Protein AF-A0A3S5AUP7-F1 (afdb_monomer_lite)

Foldseek 3Di:
DPCQWPNQKDWDWDADVNAIAIEIEGDQQWDWDWDPFDPVDPPGHIDIDIDHTQEDFPRNVVVVVVRVVVRVVVVHHYDYPHRHPYYDDDPVSVVVPVD

Radius of gyration: 15.51 Å; chains: 1; bounding box: 36×27×49 Å

Structure (mmCIF, N/CA/C/O backbone):
data_AF-A0A3S5AUP7-F1
#
_entry.id   AF-A0A3S5AUP7-F1
#
loop_
_atom_site.group_PDB
_atom_site.id
_atom_site.type_symbol
_atom_site.label_atom_id
_atom_site.label_alt_id
_atom_site.label_comp_id
_atom_site.label_asym_id
_atom_site.label_entity_id
_atom_site.label_seq_id
_atom_site.pdbx_PDB_ins_code
_atom_site.Cartn_x
_atom_site.Cartn_y
_atom_site.Cartn_z
_atom_site.occupancy
_atom_site.B_iso_or_equiv
_atom_site.auth_seq_id
_atom_site.auth_comp_id
_atom_site.auth_asym_id
_atom_site.auth_atom_id
_atom_site.pdbx_PDB_model_num
ATOM 1 N N . MET A 1 1 ? -13.474 -3.108 -4.465 1.00 38.09 1 MET A N 1
ATOM 2 C CA . MET A 1 1 ? -12.304 -4.008 -4.531 1.00 38.09 1 MET A CA 1
ATOM 3 C C . MET A 1 1 ? -11.265 -3.356 -5.442 1.00 38.09 1 MET A C 1
ATOM 5 O O . MET A 1 1 ? -11.365 -3.480 -6.651 1.00 38.09 1 MET A O 1
ATOM 9 N N . ILE A 1 2 ? -10.341 -2.568 -4.877 1.00 42.56 2 ILE A N 1
ATOM 10 C CA . ILE A 1 2 ? -9.293 -1.836 -5.620 1.00 42.56 2 ILE A CA 1
ATOM 11 C C . ILE A 1 2 ? -8.072 -2.764 -5.764 1.00 42.56 2 ILE A C 1
ATOM 13 O O . ILE A 1 2 ? -7.031 -2.550 -5.148 1.00 42.56 2 ILE A O 1
ATOM 17 N N . LEU A 1 3 ? -8.237 -3.877 -6.489 1.00 54.00 3 LEU A N 1
ATOM 18 C CA . LEU A 1 3 ? -7.213 -4.934 -6.587 1.00 54.00 3 LEU A CA 1
ATOM 19 C C . LEU A 1 3 ? -6.309 -4.835 -7.825 1.00 54.00 3 LEU A C 1
ATOM 21 O O . LEU A 1 3 ? -5.411 -5.654 -7.969 1.00 54.00 3 LEU A O 1
ATOM 25 N N . ALA A 1 4 ? -6.519 -3.866 -8.718 1.00 70.19 4 ALA A N 1
ATOM 26 C CA . ALA A 1 4 ? -5.803 -3.846 -9.996 1.00 70.19 4 ALA A CA 1
ATOM 27 C C . ALA A 1 4 ? -4.425 -3.156 -9.949 1.00 70.19 4 ALA A C 1
ATOM 29 O O . ALA A 1 4 ? -3.565 -3.486 -10.757 1.00 70.19 4 ALA A O 1
ATOM 30 N N . TRP A 1 5 ? -4.201 -2.214 -9.023 1.00 87.31 5 TRP A N 1
ATOM 31 C CA . TRP A 1 5 ? -2.996 -1.374 -8.998 1.00 87.31 5 TRP A CA 1
ATOM 32 C C . TRP A 1 5 ? -2.190 -1.530 -7.703 1.00 87.31 5 TRP A C 1
ATOM 34 O O . TRP A 1 5 ? -2.773 -1.720 -6.627 1.00 87.31 5 TRP A O 1
ATOM 44 N N . ALA A 1 6 ? -0.857 -1.443 -7.822 1.00 90.69 6 ALA A N 1
ATOM 45 C CA . ALA A 1 6 ? 0.117 -1.589 -6.742 1.00 90.69 6 ALA A CA 1
ATOM 46 C C . ALA A 1 6 ? -0.169 -2.823 -5.870 1.00 90.69 6 ALA A C 1
ATOM 48 O O . ALA A 1 6 ? -0.555 -2.732 -4.699 1.00 90.69 6 ALA A O 1
ATOM 49 N N . ALA A 1 7 ? -0.062 -3.996 -6.495 1.00 92.19 7 ALA A N 1
ATOM 50 C CA . ALA A 1 7 ? -0.475 -5.271 -5.915 1.00 92.19 7 ALA A CA 1
ATOM 51 C C . ALA A 1 7 ? 0.448 -5.768 -4.787 1.00 92.19 7 ALA A C 1
ATOM 53 O O . ALA A 1 7 ? 0.044 -6.653 -4.038 1.00 92.19 7 ALA A O 1
ATOM 54 N N . SER A 1 8 ? 1.645 -5.190 -4.615 1.00 93.44 8 SER A N 1
ATOM 55 C CA . SER A 1 8 ? 2.551 -5.543 -3.511 1.00 93.44 8 SER A CA 1
ATOM 56 C C . SER A 1 8 ? 2.052 -5.049 -2.143 1.00 93.44 8 SER A C 1
ATOM 58 O O . SER A 1 8 ? 2.563 -5.473 -1.104 1.00 93.44 8 SER A O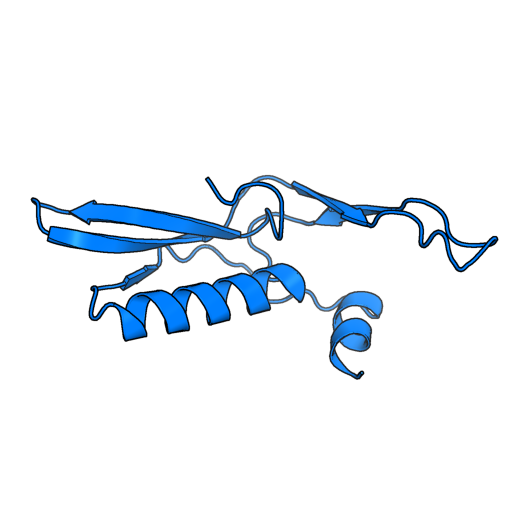 1
ATOM 60 N N . VAL A 1 9 ? 1.023 -4.189 -2.123 1.00 96.00 9 VAL A N 1
ATOM 61 C CA . VAL A 1 9 ? 0.313 -3.774 -0.911 1.00 96.00 9 VAL A CA 1
ATOM 62 C C . VAL A 1 9 ? -1.192 -3.996 -1.041 1.00 96.00 9 VAL A C 1
ATOM 64 O O . VAL A 1 9 ? -1.840 -3.633 -2.031 1.00 96.00 9 VAL A O 1
ATOM 67 N N . ILE A 1 10 ? -1.770 -4.558 0.012 1.00 95.75 10 ILE A N 1
ATOM 68 C CA . ILE A 1 10 ? -3.202 -4.784 0.153 1.00 95.75 10 ILE A CA 1
ATOM 69 C C . ILE A 1 10 ? -3.741 -3.725 1.111 1.00 95.75 10 ILE A C 1
ATOM 71 O O . ILE A 1 10 ? -3.236 -3.560 2.220 1.00 95.75 10 ILE A O 1
ATOM 75 N N . VAL A 1 11 ? -4.776 -3.010 0.672 1.00 96.62 11 VAL A N 1
ATOM 76 C CA . VAL A 1 11 ? -5.468 -1.983 1.460 1.00 96.62 11 VAL A CA 1
ATOM 77 C C . VAL A 1 11 ? -6.962 -2.279 1.463 1.00 96.62 11 VAL A C 1
ATOM 79 O O . VAL A 1 11 ? -7.518 -2.715 0.449 1.00 96.62 11 VAL A O 1
ATOM 82 N N . GLY A 1 12 ? -7.629 -2.052 2.588 1.00 95.38 12 GLY A N 1
ATOM 83 C CA . GLY A 1 12 ? -9.053 -2.337 2.709 1.00 95.38 12 GLY A CA 1
ATOM 84 C C . GLY A 1 12 ? -9.693 -1.770 3.966 1.00 95.38 12 GLY A C 1
ATOM 85 O O . GLY A 1 12 ? -9.041 -1.138 4.794 1.00 95.38 12 GLY A O 1
ATOM 86 N N . ARG A 1 13 ? -10.999 -2.015 4.094 1.00 96.69 13 ARG A N 1
ATOM 87 C CA . ARG A 1 13 ? -11.784 -1.737 5.301 1.00 96.69 13 ARG A CA 1
ATOM 88 C C . ARG A 1 13 ? -12.214 -3.057 5.928 1.00 96.69 13 ARG A C 1
ATOM 90 O O . ARG A 1 13 ? -12.518 -4.008 5.209 1.00 96.69 13 ARG A O 1
ATOM 97 N N . ALA A 1 14 ? -12.251 -3.097 7.250 1.00 97.06 14 ALA A N 1
ATOM 98 C CA . ALA A 1 14 ? -12.640 -4.258 8.035 1.00 97.06 14 ALA A CA 1
ATOM 99 C C . ALA A 1 14 ? -13.456 -3.832 9.265 1.00 97.06 14 ALA A C 1
ATOM 101 O O . ALA A 1 14 ? -13.725 -2.648 9.484 1.00 97.06 14 ALA A O 1
ATOM 102 N N . ARG A 1 15 ? -13.866 -4.817 10.068 1.00 97.75 15 ARG A N 1
ATOM 103 C CA . ARG A 1 15 ? -14.404 -4.602 11.411 1.00 97.75 15 ARG A CA 1
ATOM 104 C C . ARG A 1 15 ? -13.644 -5.467 12.403 1.00 97.75 15 ARG A C 1
ATOM 106 O O . ARG A 1 15 ? -13.550 -6.675 12.200 1.00 97.75 15 ARG A O 1
ATOM 113 N N . LEU A 1 16 ? -13.163 -4.866 13.486 1.00 96.12 16 LEU A N 1
ATOM 114 C CA . LEU A 1 16 ? -12.523 -5.570 14.597 1.00 96.12 16 LEU A CA 1
ATOM 115 C C . LEU A 1 16 ? -13.397 -5.409 15.841 1.00 96.12 16 LEU A C 1
ATOM 117 O O . LEU A 1 16 ? -13.625 -4.291 16.295 1.00 96.12 16 LEU A O 1
ATOM 121 N N . GLY A 1 17 ? -13.965 -6.510 16.344 1.00 95.94 17 GLY A N 1
ATOM 122 C CA . GLY A 1 17 ? -14.918 -6.450 17.462 1.00 95.94 17 GLY A CA 1
ATOM 123 C C . GLY A 1 17 ? -16.149 -5.573 17.178 1.00 95.94 17 GLY A C 1
ATOM 124 O O . GLY A 1 17 ? -16.698 -4.965 18.086 1.00 95.94 17 GLY A O 1
ATOM 125 N N . GLY A 1 18 ? -16.552 -5.449 15.908 1.00 95.69 18 GLY A N 1
ATOM 126 C CA . GLY A 1 18 ? -17.662 -4.593 15.472 1.00 95.69 18 GLY A CA 1
ATOM 127 C C . GLY A 1 18 ? -17.277 -3.152 15.111 1.00 95.69 18 GLY A C 1
ATOM 128 O O . GLY A 1 18 ? -18.042 -2.505 14.390 1.00 95.69 18 GLY A O 1
ATOM 129 N N . ILE A 1 19 ? -16.090 -2.683 15.511 1.00 97.19 19 ILE A N 1
ATOM 130 C CA . ILE A 1 19 ? -15.586 -1.330 15.231 1.00 97.19 19 ILE A CA 1
ATOM 131 C C . ILE A 1 19 ? -15.058 -1.271 13.789 1.00 97.19 19 ILE A C 1
ATOM 133 O O . ILE A 1 19 ? -14.197 -2.084 13.443 1.00 97.19 19 ILE A O 1
ATOM 137 N N . PRO A 1 20 ? -15.551 -0.356 12.931 1.00 98.06 20 PRO A N 1
ATOM 138 C CA . PRO A 1 20 ? -15.023 -0.186 11.581 1.00 98.06 20 PRO A CA 1
ATOM 139 C C . PRO A 1 20 ? -13.587 0.344 11.623 1.00 98.06 20 PRO A C 1
ATOM 141 O O . PRO A 1 20 ? -13.277 1.249 12.394 1.00 98.06 20 PRO A O 1
ATOM 144 N N . CYS A 1 21 ? -12.717 -0.209 10.786 1.00 98.31 21 CYS A N 1
ATOM 145 C CA . CYS A 1 21 ? -11.322 0.202 10.6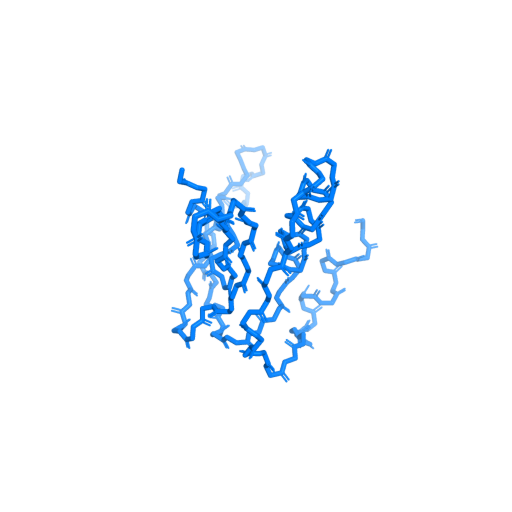97 1.00 98.31 21 CYS A CA 1
ATOM 146 C C . CYS A 1 21 ? -10.765 0.041 9.281 1.00 98.31 21 CYS A C 1
ATOM 148 O O . CYS A 1 21 ? -11.289 -0.716 8.458 1.00 98.31 21 CYS A O 1
ATOM 150 N N . GLY A 1 22 ? -9.682 0.756 9.005 1.00 98.25 22 GLY A N 1
ATOM 151 C CA . GLY A 1 22 ? -8.843 0.537 7.839 1.00 98.25 22 GLY A CA 1
ATOM 152 C C . GLY A 1 22 ? -7.753 -0.497 8.116 1.00 98.25 22 GLY A C 1
ATOM 153 O O . GLY A 1 22 ? -7.283 -0.634 9.247 1.00 98.25 22 GLY A O 1
ATOM 154 N N . VAL A 1 23 ? -7.346 -1.227 7.080 1.00 98.00 23 VAL A N 1
ATOM 155 C CA . VAL A 1 23 ? -6.311 -2.263 7.158 1.00 98.00 23 VAL A CA 1
ATOM 156 C C . VAL A 1 23 ? -5.336 -2.123 5.997 1.00 98.00 23 VAL A C 1
ATOM 158 O O . VAL A 1 23 ? -5.755 -1.980 4.847 1.00 98.00 23 VAL A O 1
ATOM 161 N N . ILE A 1 24 ? -4.041 -2.207 6.301 1.00 97.81 24 ILE A N 1
ATOM 162 C CA . ILE A 1 24 ? -2.955 -2.263 5.317 1.00 97.81 24 ILE A CA 1
ATOM 163 C C . ILE A 1 24 ? -2.058 -3.463 5.636 1.00 97.81 24 ILE A C 1
ATOM 165 O O . ILE A 1 24 ? -1.705 -3.693 6.793 1.00 97.81 24 ILE A O 1
ATOM 169 N N . THR A 1 25 ? -1.670 -4.231 4.619 1.00 97.38 25 THR A N 1
ATOM 170 C CA . THR A 1 25 ? -0.704 -5.328 4.765 1.00 97.38 25 THR A CA 1
ATOM 171 C C . THR A 1 25 ? 0.111 -5.543 3.492 1.00 97.38 25 THR A C 1
ATOM 173 O O . THR A 1 25 ? -0.335 -5.206 2.393 1.00 97.38 25 THR A O 1
ATOM 176 N N . ALA A 1 26 ? 1.318 -6.088 3.638 1.00 96.62 26 ALA A N 1
ATOM 177 C CA . ALA A 1 26 ? 2.175 -6.443 2.515 1.00 96.62 26 ALA A CA 1
ATOM 178 C C . ALA A 1 26 ? 1.692 -7.740 1.843 1.00 96.62 26 ALA A C 1
ATOM 180 O O . ALA A 1 26 ? 1.376 -8.715 2.526 1.00 96.62 26 ALA A O 1
ATOM 181 N N . GLU A 1 27 ? 1.701 -7.787 0.510 1.00 95.56 27 GLU A N 1
ATOM 182 C CA . GLU A 1 27 ? 1.613 -9.059 -0.212 1.00 95.56 27 GLU A CA 1
ATOM 183 C C . GLU A 1 27 ? 2.967 -9.774 -0.108 1.00 95.56 27 GLU A C 1
ATOM 185 O O . GLU A 1 27 ? 4.029 -9.161 -0.225 1.00 95.56 27 GLU A O 1
ATOM 190 N N . 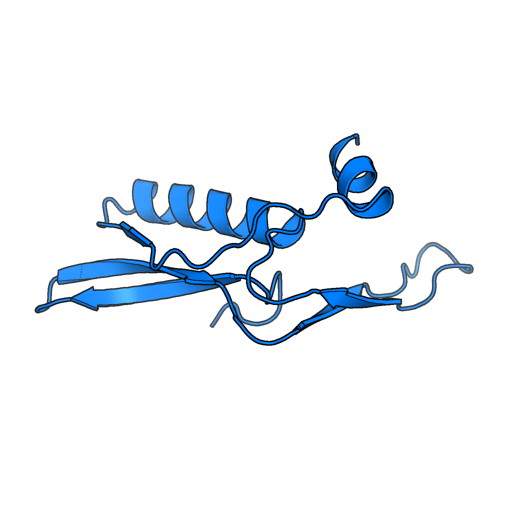THR A 1 28 ? 2.932 -11.075 0.167 1.00 95.56 28 THR A N 1
ATOM 191 C CA . THR A 1 28 ? 4.144 -11.876 0.413 1.00 95.56 28 THR A CA 1
ATOM 192 C C . THR A 1 28 ? 4.616 -12.600 -0.836 1.00 95.56 28 THR A C 1
ATOM 194 O O . THR A 1 28 ? 5.800 -12.906 -0.968 1.00 95.56 28 THR A O 1
ATOM 197 N N . ARG A 1 29 ? 3.703 -12.850 -1.775 1.00 95.56 29 ARG A N 1
ATOM 198 C CA . ARG A 1 29 ? 4.021 -13.449 -3.068 1.00 95.56 29 ARG A CA 1
ATOM 199 C C . ARG A 1 29 ? 4.574 -12.388 -4.008 1.00 95.56 29 ARG A C 1
ATOM 201 O O . ARG A 1 29 ? 4.225 -11.214 -3.917 1.00 95.56 29 ARG A O 1
ATOM 208 N N . SER A 1 30 ? 5.409 -12.812 -4.948 1.00 92.88 30 SER A N 1
ATOM 209 C CA . SER A 1 30 ? 5.754 -11.953 -6.077 1.00 92.88 30 SER A CA 1
ATOM 210 C C . SER A 1 30 ? 4.496 -11.613 -6.869 1.00 92.88 30 SER A C 1
ATOM 212 O O . SER A 1 30 ? 3.666 -12.484 -7.142 1.00 92.88 30 SER A O 1
ATOM 214 N N . VAL A 1 31 ? 4.374 -10.347 -7.247 1.00 92.38 31 VAL A N 1
ATOM 215 C CA . VAL A 1 31 ? 3.265 -9.838 -8.050 1.00 92.38 31 VAL A CA 1
ATOM 216 C C . VAL A 1 31 ? 3.777 -9.326 -9.383 1.00 92.38 31 VAL A C 1
ATOM 218 O O . VAL A 1 31 ? 4.953 -9.000 -9.545 1.00 92.38 31 VAL A O 1
ATOM 221 N N . ILE A 1 32 ? 2.872 -9.270 -10.349 1.00 89.44 32 ILE A N 1
ATOM 222 C CA . ILE A 1 32 ? 3.162 -8.782 -11.688 1.00 89.44 32 ILE A CA 1
ATOM 223 C C . ILE A 1 32 ? 2.537 -7.398 -11.828 1.00 89.44 32 ILE A C 1
ATOM 225 O O . ILE A 1 32 ? 1.314 -7.267 -11.762 1.00 89.44 32 ILE A O 1
ATOM 229 N N . SER A 1 33 ? 3.369 -6.386 -12.059 1.00 86.75 33 SER A N 1
ATOM 230 C CA . SER A 1 33 ? 2.923 -5.059 -12.471 1.00 86.75 33 SER A CA 1
ATOM 231 C C . SER A 1 33 ? 2.902 -4.982 -13.995 1.00 86.75 33 SER A C 1
ATOM 233 O O . SER A 1 33 ? 3.864 -5.372 -14.661 1.00 86.75 33 SER A O 1
ATOM 235 N N . ARG A 1 34 ? 1.781 -4.526 -14.557 1.00 82.88 34 ARG A N 1
ATOM 236 C CA . ARG A 1 34 ? 1.600 -4.366 -16.003 1.00 82.88 34 ARG A CA 1
ATOM 237 C C . ARG A 1 34 ? 1.528 -2.885 -16.321 1.00 82.88 34 ARG A C 1
ATOM 239 O O . ARG A 1 34 ? 0.574 -2.222 -15.919 1.00 82.88 34 ARG A O 1
ATOM 246 N N . VAL A 1 35 ? 2.513 -2.394 -17.059 1.00 82.94 35 VAL A N 1
ATOM 247 C CA . VAL A 1 35 ? 2.507 -1.037 -17.601 1.00 82.94 35 VAL A CA 1
ATOM 248 C C . VAL A 1 35 ? 1.994 -1.134 -19.038 1.00 82.94 35 VAL A C 1
ATOM 250 O O . VAL A 1 35 ? 2.623 -1.816 -19.853 1.00 82.94 35 VAL A O 1
ATOM 253 N N . PRO A 1 36 ? 0.827 -0.547 -19.357 1.00 83.75 36 PRO A N 1
ATOM 254 C CA . PRO A 1 36 ? 0.315 -0.562 -20.720 1.00 83.75 36 PRO A CA 1
ATOM 255 C C . PRO A 1 36 ? 1.241 0.237 -21.642 1.00 83.75 36 PRO A C 1
ATOM 257 O O . PRO A 1 36 ? 1.904 1.174 -21.200 1.00 83.75 36 PRO A O 1
ATOM 260 N N . ALA A 1 37 ? 1.259 -0.127 -22.923 1.00 86.00 37 ALA A N 1
ATOM 261 C CA . ALA A 1 37 ? 1.906 0.693 -23.939 1.00 86.00 37 ALA A CA 1
ATOM 262 C C . ALA A 1 37 ? 1.223 2.068 -24.014 1.00 86.00 37 ALA A C 1
ATOM 264 O O . ALA A 1 37 ? -0.001 2.157 -23.891 1.00 86.00 37 ALA A O 1
ATOM 265 N N . ASP A 1 38 ? 2.007 3.117 -24.242 1.00 85.88 38 ASP A N 1
ATOM 266 C CA . ASP A 1 38 ? 1.514 4.464 -24.509 1.00 85.88 38 ASP A CA 1
ATOM 267 C C . ASP A 1 38 ? 1.080 4.577 -25.983 1.00 85.88 38 ASP A C 1
ATOM 269 O O . ASP A 1 38 ? 1.937 4.541 -26.870 1.00 85.88 38 ASP A O 1
ATOM 273 N N . PRO A 1 39 ? -0.224 4.746 -26.284 1.00 85.25 39 PRO A N 1
ATOM 274 C CA . PRO A 1 39 ? -0.708 4.856 -27.660 1.00 85.25 39 PRO A CA 1
ATOM 275 C C . PRO A 1 39 ? -0.151 6.069 -28.417 1.00 85.25 39 PRO A C 1
ATOM 277 O O . PRO A 1 39 ? -0.165 6.075 -29.647 1.00 85.25 39 PRO A O 1
ATOM 280 N N . ALA A 1 40 ? 0.309 7.103 -27.704 1.00 89.25 40 ALA A N 1
ATOM 281 C CA . ALA A 1 40 ? 0.884 8.307 -28.298 1.00 89.25 40 ALA A CA 1
ATOM 282 C C . ALA A 1 40 ? 2.369 8.146 -28.662 1.00 89.25 40 ALA A C 1
ATOM 284 O O . ALA A 1 40 ? 2.917 8.988 -29.376 1.00 89.25 40 ALA A O 1
ATOM 285 N N . ASN A 1 41 ? 3.017 7.067 -28.216 1.00 88.12 41 ASN A N 1
ATOM 286 C CA . ASN A 1 41 ? 4.405 6.762 -28.525 1.00 88.12 41 ASN A CA 1
ATOM 287 C C . ASN A 1 41 ? 4.499 5.444 -29.318 1.00 88.12 41 ASN A C 1
ATOM 289 O O . ASN A 1 41 ? 4.420 4.368 -28.728 1.00 88.12 41 ASN A O 1
ATOM 293 N N . PRO A 1 42 ? 4.751 5.499 -30.639 1.00 83.44 42 PRO A N 1
ATOM 294 C CA . PRO A 1 42 ? 4.844 4.308 -31.488 1.00 83.44 42 PRO A CA 1
ATOM 295 C C . PRO A 1 42 ? 5.938 3.303 -31.096 1.00 83.44 42 PRO A C 1
ATOM 297 O O . PRO A 1 42 ? 5.904 2.168 -31.560 1.00 83.44 42 PRO A O 1
ATOM 300 N N . GLN A 1 43 ? 6.921 3.710 -30.285 1.00 85.62 43 GLN A N 1
ATOM 301 C CA . GLN A 1 43 ? 7.982 2.836 -29.768 1.00 85.62 43 GLN A CA 1
ATOM 302 C C . GLN A 1 43 ? 7.636 2.215 -28.406 1.00 85.62 43 GLN A C 1
ATOM 304 O O . GLN A 1 43 ? 8.429 1.453 -27.859 1.00 85.62 43 GLN A O 1
ATOM 309 N N . SER A 1 44 ? 6.494 2.576 -27.816 1.00 83.88 44 SER A N 1
ATOM 310 C CA . SER A 1 44 ? 6.080 2.066 -26.515 1.00 83.88 44 SER A CA 1
ATOM 311 C C . SER A 1 44 ? 5.525 0.652 -26.637 1.00 83.88 44 SER A C 1
ATOM 313 O O . SER A 1 44 ? 4.638 0.375 -27.442 1.00 83.88 44 SER A O 1
ATOM 315 N N . GLU A 1 45 ? 6.020 -0.237 -25.785 1.00 85.50 45 GLU A N 1
ATOM 316 C CA . GLU A 1 45 ? 5.545 -1.610 -25.671 1.00 85.50 45 GLU A CA 1
ATOM 317 C C . GLU A 1 45 ? 4.976 -1.853 -24.273 1.00 85.50 45 GLU A C 1
ATOM 319 O O . GLU A 1 45 ? 5.392 -1.233 -23.291 1.00 85.50 45 GLU A O 1
ATOM 324 N N . ALA A 1 46 ? 4.025 -2.782 -24.171 1.00 84.31 46 ALA A N 1
ATOM 325 C CA . ALA A 1 46 ? 3.480 -3.178 -22.882 1.00 84.31 46 ALA A CA 1
ATOM 326 C C . ALA A 1 46 ? 4.563 -3.893 -22.065 1.00 84.31 46 ALA A C 1
ATOM 328 O O . ALA A 1 46 ? 5.127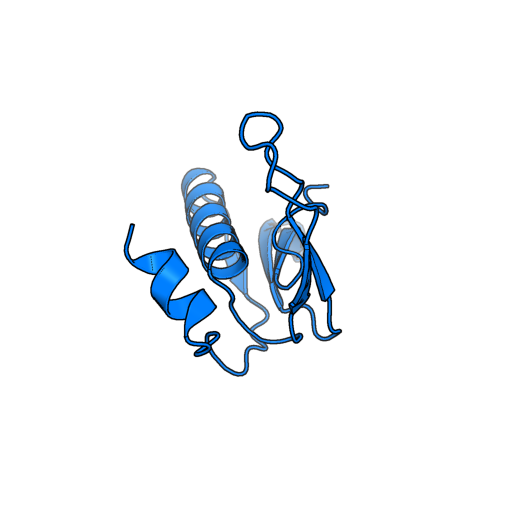 -4.897 -22.501 1.00 84.31 46 ALA A O 1
ATOM 329 N N . GLN A 1 47 ? 4.826 -3.403 -20.856 1.00 83.88 47 GLN A N 1
ATOM 330 C CA . GLN A 1 47 ? 5.843 -3.969 -19.977 1.00 83.88 47 GLN A CA 1
ATOM 331 C C . GLN A 1 47 ? 5.208 -4.778 -18.854 1.00 83.88 47 GLN A C 1
ATOM 333 O O . GLN A 1 47 ? 4.195 -4.401 -18.262 1.00 83.88 47 GLN A O 1
ATOM 338 N N . THR A 1 48 ? 5.843 -5.904 -18.544 1.00 84.62 48 THR A N 1
ATOM 339 C CA . THR A 1 48 ? 5.474 -6.774 -17.429 1.00 84.62 48 THR A CA 1
ATOM 340 C C . THR A 1 48 ? 6.655 -6.837 -16.470 1.00 84.62 48 THR A C 1
ATOM 342 O O . THR A 1 48 ? 7.697 -7.393 -16.810 1.00 84.62 48 THR A O 1
ATOM 345 N N . VAL A 1 49 ? 6.506 -6.243 -15.287 1.00 87.50 49 VAL A N 1
ATOM 346 C CA . VAL A 1 49 ? 7.568 -6.141 -14.279 1.00 87.50 49 VAL A CA 1
ATOM 347 C C . VAL A 1 49 ? 7.214 -7.013 -13.082 1.00 87.50 49 VAL A C 1
ATOM 349 O O . VAL A 1 49 ? 6.140 -6.875 -12.494 1.00 87.50 49 VAL A O 1
ATOM 352 N N . ASN A 1 50 ? 8.131 -7.901 -12.702 1.00 89.88 50 ASN A N 1
ATOM 353 C CA . ASN A 1 50 ? 7.998 -8.670 -11.471 1.00 89.88 50 ASN A CA 1
ATOM 354 C C . ASN A 1 50 ? 8.387 -7.805 -10.273 1.00 89.88 50 ASN A C 1
ATOM 356 O O . ASN A 1 50 ? 9.507 -7.304 -10.189 1.00 89.88 50 ASN A O 1
ATOM 360 N N . GLN A 1 51 ? 7.468 -7.691 -9.326 1.00 92.81 51 GLN A N 1
ATOM 361 C CA . GLN A 1 51 ? 7.665 -7.031 -8.046 1.00 92.81 51 GLN A CA 1
ATOM 362 C C . GLN A 1 51 ? 7.751 -8.101 -6.955 1.00 92.81 51 GLN A C 1
ATOM 364 O O . GLN A 1 51 ? 6.890 -8.979 -6.848 1.00 92.81 51 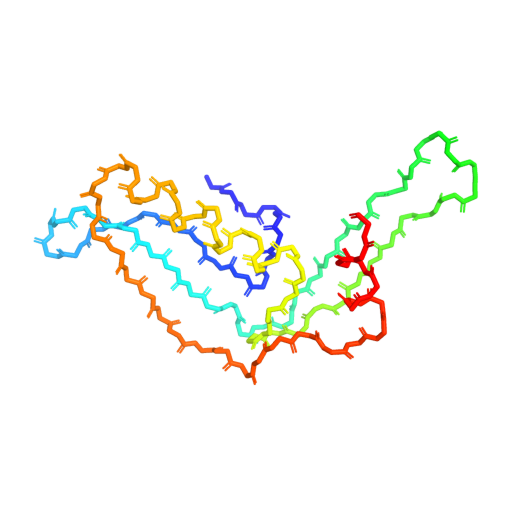GLN A O 1
ATOM 369 N N . ALA A 1 52 ? 8.811 -8.064 -6.155 1.00 94.00 52 ALA A N 1
ATOM 370 C CA . ALA A 1 52 ? 8.967 -8.953 -5.017 1.00 94.00 52 ALA A CA 1
ATOM 371 C C . ALA A 1 52 ? 7.914 -8.633 -3.947 1.00 94.00 52 ALA A C 1
ATOM 373 O O . ALA A 1 52 ? 7.609 -7.468 -3.683 1.00 94.00 52 ALA A O 1
ATOM 374 N N . GLY A 1 53 ? 7.383 -9.675 -3.306 1.00 94.75 53 GLY A N 1
ATOM 375 C CA . GLY A 1 53 ? 6.569 -9.496 -2.110 1.00 94.75 53 GLY A CA 1
ATOM 376 C C . GLY A 1 53 ? 7.375 -8.833 -0.991 1.00 94.75 53 GLY A C 1
ATOM 377 O O . GLY A 1 53 ? 8.608 -8.868 -0.990 1.00 94.75 53 GLY A O 1
ATOM 378 N N . GLN A 1 54 ? 6.677 -8.245 -0.020 1.00 96.50 54 GLN A N 1
ATOM 379 C CA . GLN A 1 54 ? 7.280 -7.589 1.145 1.00 96.50 54 GLN A CA 1
ATOM 380 C C . GLN A 1 54 ? 8.183 -6.392 0.788 1.00 96.50 54 GLN A C 1
ATOM 382 O O . GLN A 1 54 ? 9.023 -5.999 1.593 1.00 96.50 54 GLN A O 1
ATOM 387 N N . VAL A 1 55 ? 8.042 -5.791 -0.395 1.00 95.62 55 VAL A N 1
ATOM 388 C CA . VAL A 1 55 ? 8.832 -4.625 -0.819 1.00 95.62 55 VAL A CA 1
ATOM 389 C C . VAL A 1 55 ? 7.900 -3.483 -1.206 1.00 95.62 55 VAL A C 1
ATOM 391 O O . VAL A 1 55 ? 6.906 -3.688 -1.907 1.00 95.62 55 VAL A O 1
ATOM 394 N N . TRP A 1 56 ? 8.228 -2.272 -0.756 1.00 94.62 56 TRP A N 1
ATOM 395 C CA . TRP A 1 56 ? 7.586 -1.060 -1.256 1.00 94.62 56 TRP A CA 1
ATOM 396 C C . TRP A 1 56 ? 8.264 -0.570 -2.536 1.00 94.62 56 TRP A C 1
ATOM 398 O O . TRP A 1 56 ? 9.399 -0.103 -2.520 1.00 94.62 56 TRP A O 1
ATOM 408 N N . TYR A 1 57 ? 7.528 -0.643 -3.634 1.00 93.75 57 TYR A N 1
ATOM 409 C CA . TYR A 1 57 ? 7.777 0.044 -4.901 1.00 93.75 57 TYR A CA 1
ATOM 410 C C . TYR A 1 57 ? 7.108 1.430 -4.908 1.00 93.75 57 TYR A C 1
ATOM 412 O O . TYR A 1 57 ? 6.207 1.644 -4.087 1.00 93.75 57 TYR A O 1
ATOM 420 N N . PRO A 1 58 ? 7.483 2.356 -5.815 1.00 91.94 58 PRO A N 1
ATOM 421 C CA . PRO A 1 58 ? 6.907 3.706 -5.859 1.00 91.94 58 PRO A CA 1
ATOM 422 C C . PRO A 1 58 ? 5.369 3.728 -5.867 1.00 91.94 58 PRO A C 1
ATOM 424 O O . PRO A 1 58 ? 4.743 4.455 -5.096 1.00 91.94 58 PRO A O 1
ATOM 427 N N . ASP A 1 59 ? 4.751 2.852 -6.659 1.00 91.25 59 ASP A N 1
ATOM 428 C CA . ASP A 1 59 ? 3.298 2.695 -6.752 1.00 91.25 59 ASP A CA 1
ATOM 429 C C . ASP A 1 59 ? 2.664 2.234 -5.422 1.00 91.25 59 ASP A C 1
ATOM 431 O O . ASP A 1 59 ? 1.675 2.797 -4.949 1.00 91.25 59 ASP A O 1
ATOM 435 N N . SER A 1 60 ? 3.257 1.241 -4.764 1.00 93.56 60 SER A N 1
ATOM 436 C CA . SER A 1 60 ? 2.780 0.699 -3.486 1.00 93.56 60 SER A CA 1
ATOM 437 C C . SER A 1 60 ? 3.034 1.611 -2.289 1.00 93.56 60 SER A C 1
ATOM 439 O O . SER A 1 60 ? 2.204 1.661 -1.377 1.00 93.56 60 SER A O 1
ATOM 441 N N . ALA A 1 61 ? 4.130 2.370 -2.298 1.00 94.44 61 ALA A N 1
ATOM 442 C CA . ALA A 1 61 ? 4.391 3.412 -1.315 1.00 94.44 61 ALA A CA 1
ATOM 443 C C . ALA A 1 61 ? 3.328 4.514 -1.431 1.00 94.44 61 ALA A C 1
ATOM 445 O O . ALA A 1 61 ? 2.696 4.862 -0.430 1.00 94.44 61 ALA A O 1
ATOM 446 N N . TYR A 1 62 ? 3.039 4.973 -2.657 1.00 93.75 62 TYR A N 1
ATOM 447 C CA . TYR A 1 62 ? 1.971 5.943 -2.900 1.00 93.75 62 TYR A CA 1
ATOM 448 C C . TYR A 1 62 ? 0.608 5.405 -2.458 1.00 93.75 62 TYR A C 1
ATOM 450 O O . TYR A 1 62 ? -0.104 6.076 -1.714 1.00 93.75 62 TYR A O 1
ATOM 458 N N . LYS A 1 63 ? 0.243 4.177 -2.852 1.00 94.56 63 LYS A N 1
ATOM 459 C CA . LYS A 1 63 ? -1.034 3.557 -2.457 1.00 94.56 63 LYS A CA 1
ATOM 460 C C . LYS A 1 63 ? -1.179 3.448 -0.940 1.00 94.56 63 LYS A C 1
ATOM 462 O O . LYS A 1 63 ? -2.267 3.667 -0.411 1.00 94.56 63 LYS A O 1
ATOM 467 N N . THR A 1 64 ? -0.090 3.133 -0.240 1.00 96.44 64 THR A N 1
ATOM 468 C CA . THR A 1 64 ? -0.058 3.104 1.229 1.00 96.44 64 THR A CA 1
ATOM 469 C C . THR A 1 64 ? -0.331 4.498 1.798 1.00 96.44 64 THR A C 1
ATOM 471 O O . THR A 1 64 ? -1.211 4.643 2.643 1.00 96.44 64 THR A O 1
ATOM 474 N N . ALA A 1 65 ? 0.357 5.533 1.303 1.00 96.62 65 ALA A N 1
ATOM 475 C CA . ALA A 1 65 ? 0.162 6.912 1.756 1.00 96.62 65 ALA A CA 1
ATOM 476 C C . ALA A 1 65 ? -1.258 7.432 1.472 1.00 96.62 65 ALA A C 1
ATOM 478 O O . ALA A 1 65 ? -1.884 8.038 2.345 1.00 96.62 65 ALA A O 1
ATOM 479 N N . GLN A 1 66 ? -1.795 7.145 0.283 1.00 96.56 66 GLN A N 1
ATOM 480 C CA . GLN A 1 66 ? -3.162 7.500 -0.091 1.00 96.56 66 GLN A CA 1
ATOM 481 C C . GLN A 1 66 ? -4.178 6.829 0.839 1.00 96.56 66 GLN A C 1
ATOM 483 O O . GLN A 1 66 ? -5.041 7.509 1.390 1.00 96.56 66 GLN A O 1
ATOM 488 N N . ALA A 1 67 ? -4.028 5.525 1.094 1.00 96.56 67 ALA A N 1
ATOM 489 C CA . ALA A 1 67 ? -4.908 4.799 2.005 1.00 96.56 67 ALA A CA 1
ATOM 490 C C . ALA A 1 67 ? -4.868 5.378 3.428 1.00 96.56 67 ALA A C 1
ATOM 492 O O . ALA A 1 67 ? -5.921 5.560 4.034 1.00 96.56 67 ALA A O 1
ATOM 493 N N . ILE A 1 68 ? -3.681 5.717 3.945 1.00 98.00 68 ILE A N 1
ATOM 494 C CA . ILE A 1 68 ? -3.534 6.371 5.255 1.00 98.00 68 ILE A CA 1
ATOM 495 C C . ILE A 1 68 ? -4.289 7.705 5.280 1.00 98.00 68 ILE A C 1
ATOM 497 O O . ILE A 1 68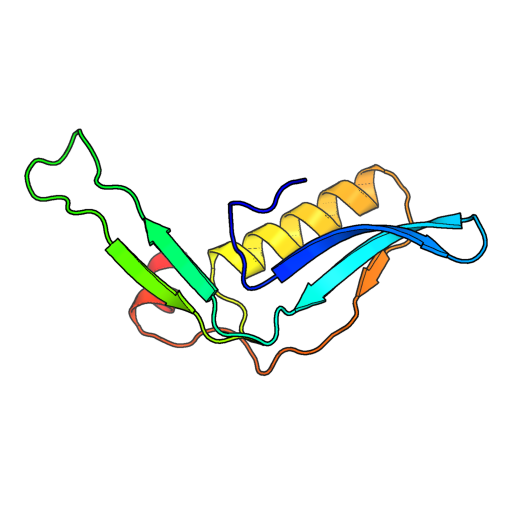 ? -5.047 7.956 6.214 1.00 98.00 68 ILE A O 1
ATOM 501 N N . SER A 1 69 ? -4.110 8.544 4.254 1.00 98.00 69 SER A N 1
ATOM 502 C CA . SER A 1 69 ? -4.783 9.844 4.165 1.00 98.00 69 SER A CA 1
ATOM 503 C C . SER A 1 69 ? -6.304 9.699 4.134 1.00 98.00 69 SER A C 1
ATOM 505 O O . SER A 1 69 ? -7.005 10.410 4.852 1.00 98.00 69 SER A O 1
ATOM 507 N N . ASP A 1 70 ? -6.819 8.761 3.343 1.00 97.50 70 ASP A N 1
ATOM 508 C CA . ASP A 1 70 ? -8.258 8.565 3.181 1.00 97.50 70 ASP A CA 1
ATOM 509 C C . ASP A 1 70 ? -8.902 7.994 4.453 1.00 97.50 70 ASP A C 1
ATOM 511 O O . ASP A 1 70 ? -9.928 8.499 4.905 1.00 97.50 70 ASP A O 1
ATOM 515 N N . ILE A 1 71 ? -8.259 7.019 5.101 1.00 98.00 71 ILE A N 1
ATOM 516 C CA . ILE A 1 71 ? -8.726 6.451 6.378 1.00 98.00 71 ILE A CA 1
ATOM 517 C C . ILE A 1 71 ? -8.708 7.514 7.486 1.00 98.00 71 ILE A C 1
ATOM 519 O O . ILE A 1 71 ? -9.644 7.589 8.285 1.00 98.00 71 ILE A O 1
ATOM 523 N N . ALA A 1 72 ? -7.684 8.373 7.509 1.00 97.75 72 ALA A N 1
ATOM 524 C CA . ALA A 1 72 ? -7.604 9.480 8.457 1.00 97.75 72 ALA A CA 1
ATOM 525 C C . ALA A 1 72 ? -8.725 10.511 8.242 1.00 97.75 72 ALA A C 1
ATOM 527 O O . ALA A 1 72 ? -9.328 10.961 9.215 1.00 97.75 72 ALA A O 1
ATOM 528 N N . LYS A 1 73 ? -9.057 10.846 6.985 1.00 98.19 73 LYS A N 1
ATOM 529 C CA . LYS A 1 73 ? -10.193 11.733 6.656 1.00 98.19 73 LYS A CA 1
ATOM 530 C C . LYS A 1 73 ? -11.540 11.142 7.073 1.00 98.19 73 LYS A C 1
ATOM 532 O O . LYS A 1 73 ? -12.447 11.892 7.415 1.00 98.19 73 LYS A O 1
ATOM 537 N N . GLU A 1 74 ? -11.669 9.818 7.063 1.00 97.50 74 GLU A N 1
ATOM 538 C CA . GLU A 1 74 ? -12.861 9.110 7.550 1.00 97.50 74 GLU A CA 1
ATOM 539 C C . GLU A 1 74 ? -12.941 9.040 9.084 1.00 97.50 74 GLU A C 1
ATOM 541 O O . GLU A 1 74 ? -13.961 8.612 9.621 1.00 97.50 74 GLU A O 1
ATOM 546 N N . GLY A 1 75 ? -11.887 9.446 9.804 1.00 97.31 75 GLY A N 1
ATOM 547 C CA . GLY A 1 75 ? -11.824 9.353 11.264 1.00 97.31 75 GLY A CA 1
ATOM 548 C C . GLY A 1 75 ? -11.792 7.911 11.779 1.00 97.31 75 GLY A C 1
ATOM 549 O O . GLY A 1 75 ? -12.171 7.654 12.922 1.00 97.31 75 GLY A O 1
ATOM 550 N N . LEU A 1 76 ? -11.377 6.957 10.939 1.00 98.00 76 LEU A N 1
ATOM 551 C CA . LEU A 1 76 ? -11.349 5.539 11.284 1.00 98.00 76 LEU A CA 1
ATOM 552 C C . LEU A 1 76 ? -9.993 5.132 11.884 1.00 98.00 76 LEU A C 1
ATOM 554 O O . LEU A 1 76 ? -8.948 5.605 11.432 1.00 98.00 76 LEU A O 1
ATOM 558 N N . PRO A 1 77 ? -9.969 4.188 12.844 1.00 98.06 77 PRO A N 1
ATOM 559 C CA . PRO A 1 77 ? -8.737 3.528 13.257 1.00 98.06 77 PRO A CA 1
ATOM 560 C C . PRO A 1 77 ? -8.065 2.816 12.077 1.00 98.06 77 PRO A C 1
ATOM 562 O O . PRO A 1 77 ? -8.742 2.198 11.251 1.00 98.06 77 PRO A O 1
ATOM 565 N N . LEU A 1 78 ? -6.734 2.840 12.039 1.00 98.19 78 LEU A N 1
ATOM 566 C CA . LEU A 1 78 ? -5.925 2.139 11.045 1.00 98.19 78 LEU A CA 1
ATOM 567 C C . LEU A 1 78 ? -5.096 1.035 11.709 1.00 98.19 78 LEU A C 1
ATOM 569 O O . LEU A 1 78 ? -4.377 1.289 12.672 1.00 98.19 78 LEU A O 1
ATOM 573 N N . PHE A 1 79 ? -5.139 -0.168 11.137 1.00 98.19 79 PHE A N 1
ATOM 574 C CA . PHE A 1 79 ? -4.277 -1.287 11.509 1.00 98.19 79 PHE A CA 1
ATOM 575 C C . PHE A 1 79 ? -3.322 -1.629 10.365 1.00 98.19 79 PHE A C 1
ATOM 577 O O . PHE A 1 79 ? -3.745 -1.854 9.231 1.00 98.19 79 PHE A O 1
ATOM 584 N N . ILE A 1 80 ? -2.026 -1.700 10.670 1.00 97.88 80 ILE A N 1
ATOM 585 C CA . ILE A 1 80 ? -0.990 -2.077 9.706 1.00 97.88 80 ILE A CA 1
ATOM 586 C C . ILE A 1 80 ? -0.370 -3.406 10.139 1.00 97.88 80 ILE A C 1
ATOM 588 O O . ILE A 1 80 ? 0.324 -3.476 11.152 1.00 97.88 80 ILE A O 1
ATOM 592 N N . PHE A 1 81 ? -0.587 -4.457 9.349 1.00 97.44 81 PHE A N 1
ATOM 593 C CA . PHE A 1 81 ? 0.090 -5.744 9.514 1.00 97.44 81 PHE A CA 1
ATOM 594 C C . PHE A 1 81 ? 1.415 -5.692 8.762 1.00 97.44 81 PHE A C 1
ATOM 596 O O . PHE A 1 81 ? 1.502 -6.073 7.589 1.00 97.44 81 PHE A O 1
ATOM 603 N N . ALA A 1 82 ? 2.416 -5.131 9.437 1.00 96.00 82 ALA A N 1
ATOM 604 C CA . ALA A 1 82 ? 3.707 -4.842 8.843 1.00 96.00 82 ALA A CA 1
ATOM 605 C C . ALA A 1 82 ? 4.490 -6.119 8.533 1.00 96.00 82 ALA A C 1
ATOM 607 O O . ALA A 1 82 ? 4.718 -6.956 9.404 1.00 96.00 82 ALA A O 1
ATOM 608 N N . ASN A 1 83 ? 4.907 -6.246 7.275 1.00 96.69 83 ASN A N 1
ATOM 609 C CA . ASN A 1 83 ? 5.731 -7.353 6.807 1.00 96.69 83 ASN A CA 1
ATOM 610 C C . ASN A 1 83 ? 6.543 -6.927 5.575 1.00 96.69 83 ASN A C 1
ATOM 612 O O . ASN A 1 83 ? 6.452 -7.543 4.517 1.00 96.69 83 ASN A O 1
ATOM 616 N N . TRP A 1 84 ? 7.277 -5.819 5.693 1.00 97.06 84 TRP A N 1
ATOM 617 C CA . TRP A 1 84 ? 8.142 -5.311 4.629 1.00 97.06 84 TRP A CA 1
ATOM 618 C C . TRP A 1 84 ? 9.613 -5.525 4.971 1.00 97.06 84 TRP A C 1
ATOM 620 O O . TRP A 1 84 ? 10.037 -5.336 6.108 1.00 97.06 84 TRP A O 1
ATOM 630 N N . ARG A 1 85 ? 10.398 -5.887 3.958 1.00 95.75 85 ARG A N 1
ATOM 631 C CA . ARG A 1 85 ? 11.861 -5.986 3.993 1.00 95.75 85 ARG A CA 1
ATOM 632 C C . ARG A 1 85 ? 12.538 -4.643 3.710 1.00 95.75 85 ARG A C 1
ATOM 634 O O . ARG A 1 85 ? 13.714 -4.493 4.021 1.00 95.75 85 ARG A O 1
ATOM 641 N N . GLY A 1 86 ? 11.814 -3.691 3.118 1.00 94.25 86 GLY A N 1
ATOM 642 C CA . GLY A 1 86 ? 12.304 -2.353 2.798 1.00 94.25 86 GLY A CA 1
ATOM 643 C C . GLY A 1 86 ? 11.639 -1.752 1.559 1.00 94.25 86 GLY A C 1
ATOM 644 O O . GLY A 1 86 ? 10.643 -2.273 1.049 1.00 94.25 86 GLY A O 1
ATOM 645 N N . PHE A 1 87 ? 12.219 -0.655 1.080 1.00 93.44 87 PHE A N 1
ATOM 646 C CA . PHE A 1 87 ? 11.871 -0.023 -0.191 1.00 93.44 87 PHE A CA 1
ATOM 647 C C . PHE A 1 87 ? 12.691 -0.624 -1.335 1.00 93.44 87 PHE A C 1
ATOM 649 O O . PHE A 1 87 ? 13.806 -1.105 -1.118 1.00 93.44 87 PHE A O 1
ATOM 656 N N . SER A 1 88 ? 12.151 -0.591 -2.551 1.00 91.69 88 SER A N 1
ATOM 657 C CA . SER A 1 88 ? 12.911 -0.977 -3.734 1.00 91.69 88 SER A CA 1
ATOM 658 C C . SER A 1 88 ? 14.036 0.025 -3.995 1.00 91.69 88 SER A C 1
ATOM 660 O O . SER A 1 88 ? 13.810 1.233 -4.014 1.00 91.69 88 SER A O 1
ATOM 662 N N . GLY A 1 89 ? 15.252 -0.490 -4.186 1.00 83.81 89 GLY A N 1
ATOM 663 C CA . GLY A 1 89 ? 16.469 0.292 -4.435 1.00 83.81 89 GLY A CA 1
ATOM 664 C C . GLY A 1 89 ? 17.040 0.117 -5.844 1.00 83.81 89 GLY A C 1
ATOM 665 O O . GLY A 1 89 ? 18.213 0.404 -6.065 1.00 83.81 89 GLY A O 1
ATOM 666 N N . GLY A 1 90 ? 16.264 -0.417 -6.793 1.00 80.38 90 GLY A N 1
ATOM 667 C CA . GLY A 1 90 ? 16.700 -0.516 -8.187 1.00 80.38 90 GLY A CA 1
ATOM 668 C C . GLY A 1 90 ? 16.832 0.871 -8.824 1.00 80.38 90 GLY A C 1
ATOM 669 O O . GLY A 1 90 ? 16.009 1.742 -8.558 1.00 80.38 90 GLY A O 1
ATOM 670 N N . MET A 1 91 ? 17.824 1.077 -9.703 1.00 71.38 91 MET A N 1
ATOM 671 C CA . MET A 1 91 ? 18.043 2.377 -10.373 1.00 71.38 91 MET A CA 1
ATOM 672 C C . MET A 1 91 ? 16.770 2.939 -11.025 1.00 71.38 91 MET A C 1
ATOM 674 O O . MET A 1 91 ? 16.529 4.138 -10.946 1.00 71.38 91 MET A O 1
ATOM 678 N N . LYS A 1 92 ? 15.932 2.074 -11.614 1.00 73.56 92 LYS A N 1
ATOM 679 C CA . LYS A 1 92 ? 14.638 2.460 -12.189 1.00 73.56 92 LYS A CA 1
ATOM 680 C C . LYS A 1 92 ? 13.645 2.958 -11.130 1.00 73.56 92 LYS A C 1
ATOM 682 O O . LYS A 1 92 ? 13.077 4.025 -11.300 1.00 73.56 92 LYS A O 1
ATOM 687 N N . ASP A 1 93 ? 13.486 2.234 -10.024 1.00 73.50 93 ASP A N 1
ATOM 688 C CA . ASP A 1 93 ? 12.549 2.606 -8.952 1.00 73.50 93 ASP A CA 1
ATOM 689 C C . ASP A 1 93 ? 12.981 3.874 -8.199 1.00 73.50 93 ASP A C 1
ATOM 691 O O . ASP A 1 93 ? 12.146 4.585 -7.638 1.00 73.50 93 ASP A O 1
ATOM 695 N N . MET A 1 94 ? 14.287 4.156 -8.179 1.00 73.81 94 MET A N 1
ATOM 696 C CA . MET A 1 94 ? 14.827 5.415 -7.668 1.00 73.81 94 MET A CA 1
ATOM 697 C C . MET A 1 94 ? 14.636 6.569 -8.658 1.00 73.81 94 MET A C 1
ATOM 699 O O . MET A 1 94 ? 14.360 7.687 -8.232 1.00 73.81 94 MET A O 1
ATOM 703 N N . TYR A 1 95 ? 14.772 6.314 -9.965 1.00 68.31 95 TYR A N 1
ATOM 704 C CA . TYR A 1 95 ? 14.571 7.325 -11.006 1.00 68.31 95 TYR A CA 1
ATOM 705 C C . TYR A 1 95 ? 13.101 7.732 -11.148 1.00 68.31 95 TYR A C 1
ATOM 707 O O . TYR A 1 95 ? 12.811 8.920 -11.254 1.00 68.31 95 TYR A O 1
ATOM 715 N N . ASP A 1 96 ? 12.175 6.774 -11.048 1.00 67.62 96 ASP A N 1
ATOM 716 C CA . ASP A 1 96 ? 10.726 7.003 -11.150 1.00 67.62 96 ASP A CA 1
ATOM 717 C C . ASP A 1 96 ? 10.171 7.895 -9.995 1.00 67.62 96 ASP A C 1
ATOM 719 O O . ASP A 1 96 ? 8.980 8.190 -9.961 1.00 67.62 96 ASP A O 1
ATOM 723 N N . GLN A 1 97 ? 11.016 8.347 -9.050 1.00 56.03 97 GLN A N 1
ATOM 724 C CA . GLN A 1 97 ? 10.691 9.310 -7.980 1.00 56.03 97 GLN A CA 1
ATOM 725 C C . GLN A 1 97 ? 11.194 10.747 -8.244 1.00 56.03 97 GLN A C 1
ATOM 727 O O . GLN A 1 97 ? 10.876 11.643 -7.464 1.00 56.03 97 GLN A O 1
ATOM 732 N N . ALA A 1 98 ? 12.000 10.982 -9.289 1.00 40.25 98 ALA A N 1
ATOM 733 C CA . ALA A 1 98 ? 12.706 12.252 -9.518 1.00 40.25 98 ALA A CA 1
ATOM 734 C C . ALA A 1 98 ? 12.024 13.208 -10.522 1.00 40.25 98 ALA A C 1
ATOM 736 O O . ALA A 1 98 ? 12.615 14.232 -10.871 1.00 40.25 98 ALA A O 1
ATOM 737 N N . SER A 1 99 ? 10.811 12.893 -10.986 1.00 35.09 99 SER A N 1
ATOM 738 C CA . SER A 1 99 ? 10.042 13.691 -11.957 1.00 35.09 99 SER A CA 1
ATOM 739 C C . SER A 1 99 ? 8.665 14.072 -11.441 1.00 35.09 99 SER A C 1
ATOM 741 O O . SER A 1 99 ? 7.962 13.140 -10.989 1.00 35.09 99 SER A O 1
#

pLDDT: mean 88.69, std 13.58, range [35.09, 98.31]

InterPro domains:
  IPR011763 Acetyl-coenzyme A carboxyltransferase, C-terminal [PS50989] (1-99)
  IPR029045 ClpP/crotonase-like domain superfamily [SSF52096] (5-97)
  IPR034733 Acetyl-coenzyme A carboxylase carboxyl transferase subunit beta [PF01039] (5-97)
  IPR049076 Acetyl-CoA carboxylase [PTHR45728] (4-97)

Sequence (99 aa):
MILAWAASVIVGRARLGGIPCGVITAETRSVISRVPADPANPQSEAQTVNQAGQVWYPDSAYKTAQAISDIAKEGLPLFIFANWRGFSGGMKDMYDQAS

Organism: NCBI:txid117903

Secondary structure (DSSP, 8-state):
---SS-TTEEEEEEEETTEEEEEEEE--S-EEEEE---TT-TT---EEEEE-TTEE-HHHHHHHHHHHHHHHHTT--EEEE----EE---HHHHHTT--